Protein AF-A0A851HXA1-F1 (afdb_monomer_lite)

Foldseek 3Di:
DDPPPDPPPPPPPPDKDFDPVAQQQWDDDPPDTDGDPQQRSQRIDDPSGHDDPVSSVSVVVVVVVVVVVVVVVVVVVVVVVCVVPPPQPQDPVRDRDPDD

pLDDT: mean 80.17, std 16.62, range [42.97, 97.25]

Sequence (100 aa):
MKKRTGPDLAPMKIETERCPDCARGFAQGMFYKMPCITCAGVGRIKDGKALPEQDAITLLRITLNEQIDENRKLRLKISELRDGESGRGYGAGGSRYHGD

Organism: NCBI:txid1033846

Structure (mmCIF, N/CA/C/O backbone):
data_AF-A0A851HXA1-F1
#
_entry.id   AF-A0A851HXA1-F1
#
loop_
_atom_site.group_PDB
_atom_site.id
_atom_site.type_symbol
_atom_site.label_atom_id
_atom_site.label_alt_id
_atom_site.label_comp_id
_atom_site.label_asym_id
_atom_site.label_entity_id
_atom_site.label_seq_id
_atom_site.pdbx_PDB_ins_code
_atom_site.Cartn_x
_atom_site.Cartn_y
_atom_site.Cartn_z
_atom_site.occupancy
_atom_site.B_iso_or_equiv
_atom_site.auth_seq_id
_atom_site.auth_comp_id
_atom_site.auth_asym_id
_atom_site.auth_atom_id
_atom_site.pdbx_PDB_model_num
ATOM 1 N N . MET A 1 1 ? 32.906 21.310 12.912 1.00 42.97 1 MET A N 1
ATOM 2 C CA . MET A 1 1 ? 32.006 20.173 13.225 1.00 42.97 1 MET A CA 1
ATOM 3 C C . MET A 1 1 ? 30.563 20.601 12.983 1.00 42.97 1 MET A C 1
ATOM 5 O O . MET A 1 1 ? 30.080 21.478 13.688 1.00 42.97 1 MET A O 1
ATOM 9 N N . LYS A 1 2 ? 29.885 20.065 11.958 1.00 47.47 2 LYS A N 1
ATOM 10 C CA . LYS A 1 2 ? 28.460 20.362 11.721 1.00 47.47 2 LYS A CA 1
ATOM 11 C C . LYS A 1 2 ? 27.623 19.556 12.716 1.00 47.47 2 LYS A C 1
ATOM 13 O O . LYS A 1 2 ? 27.592 18.333 12.630 1.00 47.47 2 LYS A O 1
ATOM 18 N N . LYS A 1 3 ? 26.974 20.242 13.659 1.00 48.22 3 LYS A N 1
ATOM 19 C CA . LYS A 1 3 ? 26.006 19.644 14.584 1.00 48.22 3 LYS A CA 1
ATOM 20 C C . LYS A 1 3 ? 24.811 19.136 13.768 1.00 48.22 3 LYS A C 1
ATOM 22 O O . LYS A 1 3 ? 24.014 19.930 13.281 1.00 48.22 3 LYS A O 1
ATOM 27 N N . ARG A 1 4 ? 24.717 17.818 13.572 1.00 57.38 4 ARG A N 1
ATOM 28 C CA . ARG A 1 4 ? 23.500 17.145 13.095 1.00 57.38 4 ARG A CA 1
ATOM 29 C C . ARG A 1 4 ? 22.596 16.898 14.302 1.00 57.38 4 ARG A C 1
ATOM 31 O O . ARG A 1 4 ? 22.470 15.778 14.763 1.00 57.38 4 ARG A O 1
ATOM 38 N N . THR A 1 5 ? 22.037 17.961 14.860 1.00 55.03 5 THR A N 1
ATOM 39 C CA . THR A 1 5 ? 20.984 17.875 15.881 1.00 55.03 5 THR A CA 1
ATOM 40 C C . THR A 1 5 ? 19.695 18.343 15.233 1.00 55.03 5 THR A C 1
ATOM 42 O O . THR A 1 5 ? 19.254 19.469 15.439 1.00 55.03 5 THR A O 1
ATOM 45 N N . GLY A 1 6 ? 19.156 17.501 14.355 1.00 62.16 6 GLY A N 1
ATOM 46 C CA . GLY A 1 6 ? 17.715 17.476 14.133 1.00 62.16 6 GLY A CA 1
ATOM 47 C C . GLY A 1 6 ? 17.110 16.528 15.171 1.00 62.16 6 GLY A C 1
ATOM 48 O O . GLY A 1 6 ? 17.819 15.616 15.601 1.00 62.16 6 GLY A O 1
ATOM 49 N N . PRO A 1 7 ? 15.862 16.738 15.616 1.00 63.59 7 PRO A N 1
ATOM 50 C CA . PRO A 1 7 ? 15.187 15.765 16.467 1.00 63.59 7 PRO A CA 1
ATOM 51 C C . PRO A 1 7 ? 15.213 14.395 15.783 1.00 63.59 7 PRO A C 1
ATOM 53 O O . PRO A 1 7 ? 15.018 14.320 14.566 1.00 63.59 7 PRO A O 1
ATOM 56 N N . ASP A 1 8 ? 15.464 13.335 16.557 1.00 57.22 8 ASP A N 1
ATOM 57 C CA . ASP A 1 8 ? 15.260 11.958 16.113 1.00 57.22 8 ASP A CA 1
ATOM 58 C C . ASP A 1 8 ? 13.778 11.814 15.757 1.00 57.22 8 ASP A C 1
ATOM 60 O O . ASP A 1 8 ? 12.930 11.517 16.597 1.00 57.22 8 ASP A O 1
ATOM 64 N N . LEU A 1 9 ? 13.447 12.075 14.493 1.00 57.53 9 LEU A N 1
ATOM 65 C CA . LEU A 1 9 ? 12.192 11.666 13.885 1.00 57.53 9 LEU A CA 1
ATOM 66 C C . LEU A 1 9 ? 12.276 10.149 13.741 1.00 57.53 9 LEU A C 1
ATOM 68 O O . LEU A 1 9 ? 12.487 9.619 12.650 1.00 57.53 9 LEU A O 1
ATOM 72 N N . ALA A 1 10 ? 12.181 9.450 14.874 1.00 58.38 10 ALA A N 1
ATOM 73 C CA . ALA A 1 10 ? 11.950 8.024 14.880 1.00 58.38 10 ALA A CA 1
ATOM 74 C C . ALA A 1 10 ? 10.719 7.793 13.994 1.00 58.38 10 ALA A C 1
ATOM 76 O O . ALA A 1 10 ? 9.693 8.451 14.205 1.00 58.38 10 ALA A O 1
ATOM 77 N N . PRO A 1 11 ? 10.813 6.939 12.961 1.00 57.69 11 PRO A N 1
ATOM 78 C CA . PRO A 1 11 ? 9.681 6.695 12.091 1.00 57.69 11 PRO A CA 1
ATOM 79 C C . PRO A 1 11 ? 8.540 6.189 12.967 1.00 57.69 11 PRO A C 1
ATOM 81 O O . PRO A 1 11 ? 8.673 5.154 13.624 1.00 57.69 11 PRO A O 1
ATOM 84 N N . MET A 1 12 ? 7.443 6.947 13.009 1.00 64.69 12 MET A N 1
ATOM 85 C CA . MET A 1 12 ? 6.223 6.548 13.696 1.00 64.69 12 MET A CA 1
ATOM 86 C C . MET A 1 12 ? 5.703 5.297 12.987 1.00 64.69 12 MET A C 1
ATOM 88 O O . MET A 1 12 ? 5.008 5.374 11.975 1.00 64.69 12 MET A O 1
ATOM 92 N N . LYS A 1 13 ? 6.120 4.124 13.467 1.00 70.50 13 LYS A N 1
ATOM 93 C CA . LYS A 1 13 ? 5.618 2.846 12.978 1.00 70.50 13 LYS A CA 1
ATOM 94 C C . LYS A 1 13 ? 4.222 2.671 13.543 1.00 70.50 13 LYS A C 1
ATOM 96 O O . LYS A 1 13 ? 4.051 2.270 14.688 1.00 70.50 13 LYS A O 1
ATOM 101 N N . ILE A 1 14 ? 3.227 2.995 12.727 1.00 80.00 14 ILE A N 1
ATOM 102 C CA . ILE A 1 14 ? 1.851 2.606 13.006 1.00 80.00 14 ILE A CA 1
ATOM 103 C C . ILE A 1 14 ? 1.784 1.095 12.774 1.00 80.00 14 ILE A C 1
ATOM 105 O O . ILE A 1 14 ? 1.897 0.622 11.638 1.00 80.00 14 ILE A O 1
ATOM 109 N N . GLU A 1 15 ? 1.665 0.334 13.859 1.00 85.56 15 GLU A N 1
ATOM 110 C CA . GLU A 1 15 ? 1.445 -1.108 13.789 1.00 85.56 15 GLU A CA 1
ATOM 111 C C . GLU A 1 15 ? 0.100 -1.365 13.111 1.00 85.56 15 GLU A C 1
ATOM 113 O O . GLU A 1 15 ? -0.951 -0.9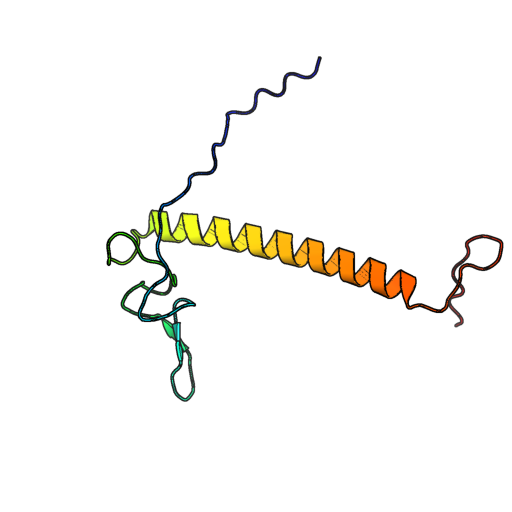21 13.576 1.00 85.56 15 GLU A O 1
ATOM 118 N N . THR A 1 16 ? 0.161 -2.006 11.945 1.00 91.50 16 THR A N 1
ATOM 119 C CA . THR A 1 16 ? -0.991 -2.254 11.082 1.00 91.50 16 THR A CA 1
ATOM 120 C C . THR A 1 16 ? -0.853 -3.593 10.387 1.00 91.50 16 THR A C 1
ATOM 122 O O . THR A 1 16 ? 0.243 -4.011 10.003 1.00 91.50 16 THR A O 1
ATOM 125 N N . GLU A 1 17 ? -1.993 -4.217 10.147 1.00 93.06 17 GLU A N 1
ATOM 126 C CA . GLU A 1 17 ? -2.116 -5.477 9.432 1.00 93.06 17 GLU A CA 1
ATOM 127 C C . GLU A 1 17 ? -2.769 -5.233 8.071 1.00 93.06 17 GLU A C 1
ATOM 129 O O . GLU A 1 17 ? -3.472 -4.238 7.857 1.00 93.06 17 GLU A O 1
ATOM 134 N N . ARG A 1 18 ? -2.531 -6.134 7.114 1.00 93.12 18 ARG A N 1
ATOM 135 C CA . ARG A 1 18 ? -3.261 -6.091 5.841 1.00 93.12 18 ARG A CA 1
ATOM 136 C C . ARG A 1 18 ? -4.721 -6.434 6.100 1.00 93.12 18 ARG A C 1
ATOM 138 O O . ARG A 1 18 ? -5.012 -7.347 6.864 1.00 93.12 18 ARG A O 1
ATOM 145 N N . CYS A 1 19 ? -5.629 -5.723 5.439 1.00 94.00 19 CYS A N 1
ATOM 146 C CA . CYS A 1 19 ? -7.042 -6.062 5.523 1.00 94.00 19 CYS A CA 1
ATOM 147 C C . CYS A 1 19 ? -7.276 -7.465 4.912 1.00 94.00 19 CYS A C 1
ATOM 149 O O . CYS A 1 19 ? -6.812 -7.721 3.798 1.00 94.00 19 CYS A O 1
ATOM 151 N N . PRO A 1 20 ? -7.967 -8.381 5.617 1.00 91.94 20 PRO A N 1
ATOM 152 C CA . PRO A 1 20 ? -8.213 -9.735 5.120 1.00 91.94 20 PRO A CA 1
ATOM 153 C C . PRO A 1 20 ? -9.185 -9.740 3.933 1.00 91.94 20 PRO A C 1
ATOM 155 O O . PRO A 1 20 ? -9.045 -10.554 3.025 1.00 91.94 20 PRO A O 1
ATOM 158 N N . ASP A 1 21 ? -10.111 -8.780 3.900 1.00 90.69 21 ASP A N 1
ATOM 159 C CA . ASP A 1 21 ? -11.153 -8.693 2.873 1.00 90.69 21 ASP A CA 1
ATOM 160 C C . ASP A 1 21 ? -10.667 -7.992 1.600 1.00 90.69 21 ASP A C 1
ATOM 162 O O . ASP A 1 21 ? -11.226 -8.172 0.518 1.00 90.69 21 ASP A O 1
ATOM 166 N N . CYS A 1 22 ? -9.621 -7.164 1.704 1.00 89.75 22 CYS A N 1
ATOM 167 C CA . CYS A 1 22 ? -9.029 -6.503 0.549 1.00 89.75 22 CYS A CA 1
ATOM 168 C C . CYS A 1 22 ? -7.538 -6.211 0.757 1.00 89.75 22 CYS A C 1
ATOM 170 O O . CYS A 1 22 ? -7.116 -5.681 1.776 1.00 89.75 22 CYS A O 1
ATOM 172 N N . ALA A 1 23 ? -6.716 -6.454 -0.261 1.00 74.56 23 ALA A N 1
ATOM 173 C CA . ALA A 1 23 ? -5.289 -6.138 -0.165 1.00 74.56 23 ALA A CA 1
ATOM 174 C C . ALA A 1 23 ? -4.964 -4.661 -0.469 1.00 74.56 23 ALA A C 1
ATOM 176 O O . ALA A 1 23 ? -3.886 -4.187 -0.127 1.00 74.56 23 ALA A O 1
ATOM 177 N N . ARG A 1 24 ? -5.856 -3.946 -1.172 1.00 84.56 24 ARG A N 1
ATOM 178 C CA . ARG A 1 24 ? -5.563 -2.628 -1.778 1.00 84.56 24 ARG A CA 1
ATOM 179 C C . ARG A 1 24 ? -6.524 -1.514 -1.361 1.00 84.56 24 ARG A C 1
ATOM 181 O O . ARG A 1 24 ? -6.499 -0.447 -1.961 1.00 84.56 24 ARG A O 1
ATOM 188 N N . GLY A 1 25 ? -7.406 -1.776 -0.400 1.00 91.19 25 GLY A N 1
ATOM 189 C CA . GLY A 1 25 ? -8.398 -0.801 0.057 1.00 91.19 25 GLY A CA 1
ATOM 190 C C . GLY A 1 25 ? -9.680 -0.747 -0.769 1.00 91.19 25 GLY A C 1
ATOM 191 O O . GLY A 1 25 ? -10.602 -0.029 -0.410 1.00 91.19 25 GLY A O 1
ATOM 192 N N . PHE A 1 26 ? -9.803 -1.526 -1.840 1.00 91.88 26 PHE A N 1
ATOM 193 C CA . PHE A 1 26 ? -11.025 -1.579 -2.637 1.00 91.88 26 PHE A CA 1
ATOM 194 C C . PHE A 1 26 ? -11.443 -3.012 -2.946 1.00 91.88 26 PHE A C 1
ATOM 196 O O . PHE A 1 26 ? -10.599 -3.896 -3.114 1.00 91.88 26 PHE A O 1
ATOM 203 N N . ALA A 1 27 ? -12.752 -3.209 -3.067 1.00 86.75 27 ALA A N 1
ATOM 204 C CA . ALA A 1 27 ? -13.348 -4.381 -3.685 1.00 86.75 27 ALA A CA 1
ATOM 205 C C . ALA A 1 27 ? -13.530 -4.122 -5.187 1.00 86.75 27 ALA A C 1
ATOM 207 O O . ALA A 1 27 ? -13.877 -3.012 -5.608 1.00 86.75 27 ALA A O 1
ATOM 208 N N . GLN A 1 28 ? -13.274 -5.141 -6.005 1.00 84.31 28 GLN A N 1
ATOM 209 C CA . GLN A 1 28 ? -13.462 -5.060 -7.449 1.00 84.31 28 GLN A CA 1
ATOM 210 C C . GLN A 1 28 ? -14.884 -5.507 -7.798 1.00 84.31 28 GLN A C 1
ATOM 212 O O . GLN A 1 28 ? -15.208 -6.686 -7.695 1.00 84.31 28 GLN A O 1
ATOM 217 N N . GLY A 1 29 ? -15.732 -4.558 -8.192 1.00 81.00 29 GLY A N 1
ATOM 218 C CA . GLY A 1 29 ? -17.009 -4.857 -8.831 1.00 81.00 29 GLY A CA 1
ATOM 219 C C . GLY A 1 29 ? -16.826 -5.184 -10.314 1.00 81.00 29 GLY A C 1
ATOM 220 O O . GLY A 1 29 ? -15.731 -5.057 -10.865 1.00 81.00 29 GLY A O 1
ATOM 221 N N . MET A 1 30 ? -17.921 -5.562 -10.981 1.00 86.50 30 MET A N 1
ATOM 222 C CA . MET A 1 30 ? -17.902 -5.918 -12.407 1.00 86.50 30 MET A CA 1
ATOM 223 C C . MET A 1 30 ? -17.479 -4.746 -13.309 1.00 86.50 30 MET A C 1
ATOM 225 O O . MET A 1 30 ? -16.878 -4.964 -14.355 1.00 86.50 30 MET A O 1
ATOM 229 N N . PHE A 1 31 ? -17.743 -3.505 -12.881 1.00 90.88 31 PHE A N 1
ATOM 230 C CA . PHE A 1 31 ? -17.496 -2.301 -13.686 1.00 90.88 31 PHE A CA 1
ATOM 231 C C . PHE A 1 31 ? -16.744 -1.180 -12.960 1.00 90.88 31 PHE A C 1
ATOM 233 O O . PHE A 1 31 ? -16.263 -0.249 -13.599 1.00 90.88 31 PHE A O 1
ATOM 240 N N . TYR A 1 32 ? -16.642 -1.231 -11.632 1.00 87.81 32 TYR A N 1
ATOM 241 C CA . TYR A 1 32 ? -16.028 -0.171 -10.835 1.00 87.81 32 TYR A CA 1
ATOM 242 C C . TYR A 1 32 ? -15.410 -0.727 -9.555 1.00 87.81 32 TYR A C 1
ATOM 244 O O . TYR A 1 32 ? -15.724 -1.829 -9.104 1.00 87.81 32 TYR A O 1
ATOM 252 N N . LYS A 1 33 ? -14.498 0.052 -8.973 1.00 91.31 33 LYS A N 1
ATOM 253 C CA . LYS A 1 33 ? -13.897 -0.238 -7.671 1.00 91.31 33 LYS A CA 1
ATOM 254 C C . LYS A 1 33 ? -14.703 0.472 -6.596 1.00 91.31 33 LYS A C 1
ATOM 256 O O . LYS A 1 33 ? -14.956 1.667 -6.720 1.00 91.31 33 LYS A O 1
ATOM 261 N N . MET A 1 34 ? -15.079 -0.256 -5.551 1.00 92.38 34 MET A N 1
ATOM 262 C CA . MET A 1 34 ? -15.704 0.328 -4.366 1.00 92.38 34 MET A CA 1
ATOM 263 C C . MET A 1 34 ? -14.727 0.328 -3.199 1.00 92.38 34 MET A C 1
ATOM 265 O O . MET A 1 34 ? -13.976 -0.642 -3.059 1.00 92.38 34 MET A O 1
ATOM 269 N N . PRO A 1 35 ? -14.731 1.367 -2.348 1.00 91.12 35 PRO A N 1
ATOM 270 C CA . PRO A 1 35 ? -13.935 1.353 -1.132 1.00 91.12 35 PRO A CA 1
ATOM 271 C C . PRO A 1 35 ? -14.337 0.151 -0.276 1.00 91.12 35 PRO A C 1
ATOM 273 O O . PRO A 1 35 ? -15.520 -0.135 -0.088 1.00 91.12 35 PRO A O 1
ATOM 276 N N . CYS A 1 36 ? -13.341 -0.578 0.217 1.00 93.69 36 CYS A N 1
ATOM 277 C CA . CYS A 1 36 ? -13.590 -1.679 1.129 1.00 93.69 36 CYS A CA 1
ATOM 278 C C . CYS A 1 36 ? -14.124 -1.122 2.447 1.00 93.69 36 CYS A C 1
ATOM 280 O O . CYS A 1 36 ? -13.503 -0.246 3.053 1.00 93.69 36 CYS A O 1
ATOM 282 N N . ILE A 1 37 ? -15.265 -1.652 2.878 1.00 92.12 37 ILE A N 1
ATOM 283 C CA . ILE A 1 37 ? -15.971 -1.206 4.078 1.00 92.12 37 ILE A CA 1
ATOM 284 C C . ILE A 1 37 ? -15.149 -1.553 5.327 1.00 92.12 37 ILE A C 1
ATOM 286 O O . ILE A 1 37 ? -14.968 -0.702 6.193 1.00 92.12 37 ILE A O 1
ATOM 290 N N . THR A 1 38 ? -14.564 -2.754 5.380 1.00 92.12 38 THR A N 1
ATOM 291 C CA . THR A 1 38 ? -13.823 -3.274 6.543 1.00 92.12 38 THR A CA 1
ATOM 292 C C . THR A 1 38 ? -12.622 -2.417 6.929 1.00 92.12 38 THR A C 1
ATOM 294 O O . THR A 1 38 ? -12.358 -2.202 8.108 1.00 92.12 38 THR A O 1
ATOM 297 N N . CYS A 1 39 ? -11.892 -1.897 5.942 1.00 94.12 39 CYS A N 1
ATOM 298 C CA . CYS A 1 39 ? -10.731 -1.037 6.175 1.00 94.12 39 CYS A CA 1
ATOM 299 C C . CYS A 1 39 ? -10.980 0.430 5.812 1.00 94.12 39 CYS A C 1
ATOM 301 O O . CYS A 1 39 ? -10.013 1.175 5.659 1.00 94.12 39 CYS A O 1
ATOM 303 N N . ALA A 1 40 ? -12.235 0.819 5.562 1.00 92.31 40 ALA A N 1
ATOM 304 C CA . ALA A 1 40 ? -12.615 2.159 5.113 1.00 92.31 40 ALA A CA 1
ATOM 305 C C . ALA A 1 40 ? -11.757 2.697 3.944 1.00 92.31 40 ALA A C 1
ATOM 307 O O . ALA A 1 40 ? -11.322 3.845 3.945 1.00 92.31 40 ALA A O 1
ATOM 308 N N . GLY A 1 41 ? -11.454 1.859 2.949 1.00 92.19 41 GLY A N 1
ATOM 309 C CA . GLY A 1 41 ? -10.676 2.298 1.784 1.00 92.19 41 GLY A CA 1
ATOM 310 C C . GLY A 1 41 ? -9.147 2.243 1.918 1.00 92.19 41 GLY A C 1
ATOM 311 O O . GLY A 1 41 ? -8.453 2.428 0.923 1.00 92.19 41 GLY A O 1
ATOM 312 N N . VAL A 1 42 ? -8.599 1.974 3.108 1.00 92.81 42 VAL A N 1
ATOM 313 C CA . VAL A 1 42 ? -7.150 2.113 3.377 1.00 92.81 42 VAL A CA 1
ATOM 314 C C . VAL A 1 42 ? -6.330 0.887 2.947 1.00 92.81 42 VAL A C 1
ATOM 316 O O . VAL A 1 42 ? -5.156 0.994 2.606 1.00 92.81 42 VAL A O 1
ATOM 319 N N . GLY A 1 43 ? -6.930 -0.304 2.973 1.00 93.44 43 GLY A N 1
ATOM 320 C CA . GLY A 1 43 ? -6.256 -1.586 2.717 1.00 93.44 43 GLY A CA 1
ATOM 321 C C . GLY A 1 43 ? -5.482 -2.140 3.916 1.00 93.44 43 GLY A C 1
ATOM 322 O O . GLY A 1 43 ? -4.916 -3.232 3.837 1.00 93.44 43 GLY A O 1
ATOM 323 N N . ARG A 1 44 ? -5.489 -1.418 5.041 1.00 94.25 44 ARG A N 1
ATOM 324 C CA . ARG A 1 44 ? -4.914 -1.840 6.318 1.00 94.25 44 ARG A CA 1
ATOM 325 C C . ARG A 1 44 ? -5.887 -1.638 7.469 1.00 94.25 44 ARG A C 1
ATOM 327 O O . ARG A 1 44 ? -6.769 -0.785 7.397 1.00 94.25 44 ARG A O 1
ATOM 334 N N . ILE A 1 45 ? -5.702 -2.435 8.510 1.00 94.56 45 ILE A N 1
ATOM 335 C CA . ILE A 1 45 ? -6.501 -2.436 9.735 1.00 94.56 45 ILE A CA 1
ATOM 336 C C . ILE A 1 45 ? -5.581 -2.499 10.957 1.00 94.56 45 ILE A C 1
ATOM 338 O O . ILE A 1 45 ? -4.386 -2.782 10.828 1.00 94.56 45 ILE A O 1
ATOM 342 N N . LYS A 1 46 ? -6.140 -2.235 12.135 1.00 93.56 46 LYS A N 1
ATOM 343 C CA . LYS A 1 46 ? -5.478 -2.407 13.428 1.00 93.56 46 LYS A CA 1
ATOM 344 C C . LYS A 1 46 ? -6.423 -3.151 14.365 1.00 93.56 46 LYS A C 1
ATOM 346 O O . LYS A 1 46 ? -7.580 -2.754 14.496 1.00 93.56 46 LYS A O 1
ATOM 351 N N . ASP A 1 47 ? -5.951 -4.243 14.961 1.00 91.06 47 ASP A N 1
ATOM 352 C CA . ASP A 1 47 ? -6.720 -5.075 15.900 1.00 91.06 47 ASP A CA 1
ATOM 353 C C . ASP A 1 47 ? -8.095 -5.503 15.343 1.00 91.06 47 ASP A C 1
ATOM 355 O O . ASP A 1 47 ? -9.129 -5.404 16.008 1.00 91.06 47 ASP A O 1
ATOM 359 N N . GLY A 1 48 ? -8.129 -5.913 14.069 1.00 90.44 48 GLY A N 1
ATOM 360 C CA . GLY A 1 48 ? -9.365 -6.326 13.394 1.00 90.44 48 GLY A CA 1
ATOM 361 C C . GLY A 1 48 ? -10.314 -5.185 12.996 1.00 90.44 48 GLY A C 1
ATOM 362 O O . GLY A 1 48 ? -11.398 -5.458 12.483 1.00 90.44 48 GLY A O 1
ATOM 363 N N . LYS A 1 49 ? -9.945 -3.916 13.215 1.00 93.06 49 LYS A N 1
ATOM 364 C CA . LYS A 1 49 ? -10.801 -2.746 12.955 1.00 93.06 49 LYS A CA 1
ATOM 365 C C . LYS A 1 49 ? -10.176 -1.775 11.961 1.00 93.06 49 LYS A C 1
ATOM 367 O O . LYS A 1 49 ? -8.955 -1.688 11.823 1.00 93.06 49 LYS A O 1
ATOM 372 N N . ALA A 1 50 ? -11.028 -1.004 11.287 1.00 94.00 50 ALA A N 1
ATOM 373 C CA . ALA A 1 50 ? -10.583 0.125 10.482 1.00 94.00 50 ALA A CA 1
ATOM 374 C C . ALA A 1 50 ? -9.728 1.083 11.326 1.00 94.00 50 ALA A C 1
ATOM 376 O O . ALA A 1 50 ? -9.993 1.305 12.509 1.00 94.00 50 ALA A O 1
ATOM 377 N N . LEU A 1 51 ? -8.694 1.640 10.699 1.00 93.31 51 LEU A N 1
ATOM 378 C CA . LEU A 1 51 ? -7.817 2.609 11.343 1.00 93.31 51 LEU A CA 1
ATOM 379 C C . LEU A 1 51 ? -8.597 3.876 11.726 1.00 93.31 51 LEU A C 1
ATOM 381 O O . LEU A 1 51 ? -9.453 4.313 10.950 1.00 93.31 51 LEU A O 1
ATOM 385 N N . PRO A 1 52 ? -8.274 4.509 12.869 1.00 93.12 52 PRO A N 1
ATOM 386 C CA . PRO A 1 52 ? -8.710 5.871 13.142 1.00 93.12 52 PRO A CA 1
ATOM 387 C C . PRO A 1 52 ? -8.307 6.803 11.996 1.00 93.12 52 PRO A C 1
ATOM 389 O O . PRO A 1 52 ? -7.247 6.634 11.396 1.00 93.12 52 PRO A O 1
ATOM 392 N N . GLU A 1 53 ? -9.122 7.816 11.712 1.00 92.25 53 GLU A N 1
ATOM 393 C CA . GLU A 1 53 ? -8.931 8.690 10.547 1.00 92.25 53 GLU A CA 1
ATOM 394 C C . GLU A 1 53 ? -7.530 9.326 10.493 1.00 92.25 53 GLU A C 1
ATOM 396 O O . GLU A 1 53 ? -6.876 9.309 9.453 1.00 92.25 53 GLU A O 1
ATOM 401 N N . GLN A 1 54 ? -7.023 9.827 11.623 1.00 92.12 54 GLN A N 1
ATOM 402 C CA . GLN A 1 54 ? -5.693 10.447 11.687 1.00 92.12 54 GLN A CA 1
ATOM 403 C C . GLN A 1 54 ? -4.558 9.443 11.437 1.00 92.12 54 GLN A C 1
ATOM 405 O O . GLN A 1 54 ? -3.586 9.763 10.745 1.00 92.12 54 GLN A O 1
ATOM 410 N N . ASP A 1 55 ? -4.701 8.214 11.933 1.00 91.62 55 ASP A N 1
ATOM 411 C CA . ASP A 1 55 ? -3.736 7.138 11.697 1.00 91.62 55 ASP A CA 1
ATOM 412 C C . ASP A 1 55 ? -3.772 6.699 10.229 1.00 91.62 55 ASP A C 1
ATOM 414 O O . ASP A 1 55 ? -2.724 6.511 9.610 1.00 91.62 55 ASP A O 1
ATOM 418 N N . ALA A 1 56 ? -4.969 6.611 9.640 1.00 92.00 56 ALA A N 1
ATOM 419 C CA . ALA A 1 56 ? -5.156 6.317 8.224 1.00 92.00 56 ALA A CA 1
ATOM 420 C C . ALA A 1 56 ? -4.507 7.388 7.333 1.00 92.00 56 ALA A C 1
ATOM 422 O O . ALA A 1 56 ? -3.755 7.051 6.419 1.00 92.00 56 ALA A O 1
ATOM 423 N N . ILE A 1 57 ? -4.731 8.675 7.620 1.00 92.69 57 ILE A N 1
ATOM 424 C CA . ILE A 1 57 ? -4.116 9.792 6.883 1.00 92.69 57 ILE A CA 1
ATOM 425 C C . ILE A 1 57 ? -2.590 9.736 6.990 1.00 92.69 57 ILE A C 1
ATOM 427 O O . ILE A 1 57 ? -1.887 9.900 5.990 1.00 92.69 57 ILE A O 1
ATOM 431 N N . THR A 1 58 ? -2.070 9.498 8.194 1.00 91.75 58 THR A N 1
ATOM 432 C CA . THR A 1 58 ? -0.626 9.426 8.437 1.00 91.75 58 THR A CA 1
ATOM 433 C C . THR A 1 58 ? -0.004 8.262 7.670 1.00 91.75 58 THR A C 1
ATOM 435 O O . THR A 1 58 ? 0.975 8.458 6.948 1.00 91.75 58 THR A O 1
ATOM 438 N N . LEU A 1 59 ? -0.616 7.078 7.740 1.00 90.00 59 LEU A N 1
ATOM 439 C CA . LEU A 1 59 ? -0.189 5.900 6.990 1.00 90.00 59 LEU A CA 1
ATOM 440 C C . LEU A 1 59 ? -0.197 6.159 5.477 1.00 90.00 59 LEU A C 1
ATOM 442 O O . LEU A 1 59 ? 0.794 5.878 4.807 1.00 90.00 59 LEU A O 1
ATOM 446 N N . LEU A 1 60 ? -1.276 6.737 4.940 1.00 90.75 60 LEU A N 1
ATOM 447 C CA . LEU A 1 60 ? -1.396 7.034 3.510 1.00 90.75 60 LEU A CA 1
ATOM 448 C C . LEU A 1 60 ? -0.311 8.003 3.028 1.00 90.75 60 LEU A C 1
ATOM 450 O O . LEU A 1 60 ? 0.246 7.805 1.948 1.00 90.75 60 LEU A O 1
ATOM 454 N N . ARG A 1 61 ? 0.036 9.019 3.828 1.00 92.75 61 ARG A N 1
ATOM 455 C CA . ARG A 1 61 ? 1.137 9.945 3.515 1.00 92.75 61 ARG A CA 1
ATOM 456 C C . ARG A 1 61 ? 2.489 9.238 3.484 1.00 92.75 61 ARG A C 1
ATOM 458 O O . ARG A 1 61 ? 3.266 9.473 2.561 1.00 92.75 61 ARG A O 1
ATOM 465 N N . ILE A 1 62 ? 2.759 8.374 4.465 1.00 90.12 62 ILE A N 1
ATOM 466 C CA . ILE A 1 62 ? 3.998 7.585 4.518 1.00 90.12 62 ILE A CA 1
ATOM 467 C C . ILE A 1 62 ? 4.095 6.693 3.277 1.00 90.12 62 ILE A C 1
ATOM 469 O O . ILE A 1 62 ? 5.064 6.797 2.528 1.00 90.12 62 ILE A O 1
ATOM 473 N N . THR A 1 63 ? 3.059 5.897 3.000 1.00 89.12 63 THR A N 1
ATOM 474 C CA . THR A 1 63 ? 3.041 4.984 1.849 1.00 89.12 63 THR A CA 1
ATOM 475 C C . THR A 1 63 ? 3.153 5.729 0.518 1.00 89.12 63 THR A C 1
ATOM 477 O O . THR A 1 63 ? 3.859 5.273 -0.378 1.00 89.12 63 THR A O 1
ATOM 480 N N . LEU A 1 64 ? 2.507 6.890 0.369 1.00 93.19 64 LEU A N 1
ATOM 481 C CA . LEU A 1 64 ? 2.634 7.700 -0.844 1.00 93.19 64 LEU A CA 1
ATOM 482 C C . LEU A 1 64 ? 4.077 8.172 -1.063 1.00 93.19 64 LEU A C 1
ATOM 484 O O . LEU A 1 64 ? 4.588 8.063 -2.176 1.00 93.19 64 LEU A O 1
ATOM 488 N N . ASN A 1 65 ? 4.739 8.662 -0.014 1.00 93.50 65 ASN A N 1
ATOM 489 C CA . ASN A 1 65 ? 6.130 9.105 -0.103 1.00 93.50 65 ASN A CA 1
ATOM 490 C C . ASN A 1 65 ? 7.071 7.946 -0.462 1.00 93.50 65 ASN A C 1
ATOM 492 O O . ASN A 1 65 ? 7.910 8.098 -1.349 1.00 93.50 65 ASN A O 1
ATOM 496 N N . GLU A 1 66 ? 6.881 6.772 0.147 1.00 91.94 66 GLU A N 1
ATOM 497 C CA . GLU A 1 66 ? 7.638 5.559 -0.191 1.00 91.94 66 GLU A CA 1
ATOM 498 C C . GLU A 1 66 ? 7.465 5.181 -1.671 1.00 91.94 66 GLU A C 1
ATOM 500 O O . GLU A 1 66 ? 8.449 4.939 -2.370 1.00 91.94 66 GLU A O 1
ATOM 505 N N . GLN A 1 67 ? 6.230 5.206 -2.183 1.00 94.06 67 GLN A N 1
ATOM 506 C CA . GLN A 1 67 ? 5.942 4.914 -3.591 1.00 94.06 67 GLN A CA 1
ATOM 507 C C . GLN A 1 67 ? 6.543 5.955 -4.547 1.00 94.06 67 GLN A C 1
ATOM 509 O O . GLN A 1 67 ? 6.987 5.607 -5.644 1.00 94.06 67 GLN A O 1
ATOM 514 N N . ILE A 1 68 ? 6.579 7.234 -4.165 1.00 96.56 68 ILE A N 1
ATOM 515 C CA . ILE A 1 68 ? 7.246 8.285 -4.949 1.00 96.56 68 ILE A CA 1
ATOM 516 C C . ILE A 1 68 ? 8.753 8.014 -5.022 1.00 96.56 68 ILE A C 1
ATOM 518 O O . ILE A 1 68 ? 9.335 8.075 -6.111 1.00 96.56 68 ILE A O 1
ATOM 522 N N . ASP A 1 69 ? 9.375 7.669 -3.897 1.00 96.56 69 ASP A N 1
ATOM 523 C CA . ASP A 1 69 ? 10.803 7.362 -3.834 1.00 96.56 69 ASP A CA 1
ATOM 524 C C . ASP A 1 69 ? 11.161 6.097 -4.624 1.00 96.56 69 ASP A C 1
ATOM 526 O O . ASP A 1 69 ? 12.157 6.083 -5.356 1.00 96.56 69 ASP A O 1
ATOM 530 N N . GLU A 1 70 ? 10.342 5.047 -4.543 1.00 96.56 70 GLU A N 1
ATOM 531 C CA . GLU A 1 70 ? 10.489 3.843 -5.368 1.00 96.56 70 GLU A CA 1
ATOM 532 C C . GLU A 1 70 ? 10.387 4.171 -6.859 1.00 96.56 70 GLU A C 1
ATOM 534 O O . GLU A 1 70 ? 11.271 3.801 -7.636 1.00 96.56 70 GLU A O 1
ATOM 539 N N . ASN A 1 71 ? 9.374 4.941 -7.265 1.00 97.25 71 ASN A N 1
ATOM 540 C CA . ASN A 1 71 ? 9.229 5.381 -8.652 1.00 97.25 71 ASN A CA 1
ATOM 541 C C . ASN A 1 71 ? 10.433 6.201 -9.125 1.00 97.25 71 ASN A C 1
ATOM 543 O O . ASN A 1 71 ? 10.893 6.032 -10.257 1.00 97.25 71 ASN A O 1
ATOM 547 N N . ARG A 1 72 ? 10.980 7.071 -8.271 1.00 95.94 72 ARG A N 1
ATOM 548 C CA . ARG A 1 72 ? 12.188 7.841 -8.585 1.00 95.94 72 ARG A CA 1
ATOM 549 C C . ARG A 1 72 ? 13.386 6.923 -8.827 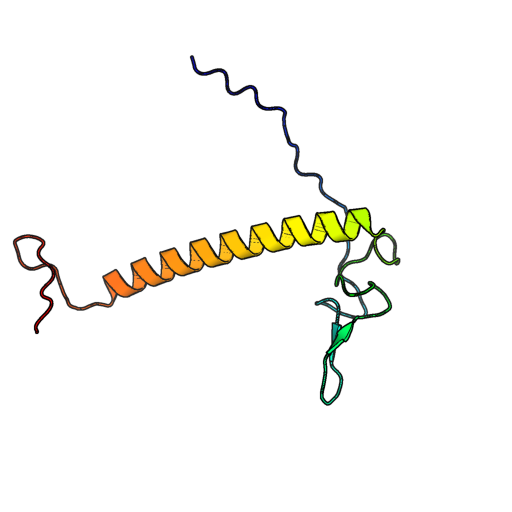1.00 95.94 72 ARG A C 1
ATOM 551 O O . ARG A 1 72 ? 14.081 7.100 -9.827 1.00 95.94 72 ARG A O 1
ATOM 558 N N . LYS A 1 73 ? 13.604 5.931 -7.960 1.00 95.62 73 LYS A N 1
ATOM 559 C CA . LYS A 1 73 ? 14.681 4.935 -8.114 1.00 95.62 73 LYS A CA 1
ATOM 560 C C . LYS A 1 73 ? 14.513 4.115 -9.392 1.00 95.62 73 LYS A C 1
ATOM 562 O O . LYS A 1 73 ? 15.478 3.931 -10.128 1.00 95.62 73 LYS A O 1
ATOM 567 N N . LEU A 1 74 ? 13.291 3.670 -9.691 1.00 95.56 74 LEU A N 1
ATOM 568 C CA . LEU A 1 74 ? 12.991 2.932 -10.920 1.00 95.56 74 LEU A CA 1
ATOM 569 C C . LEU A 1 74 ? 13.271 3.774 -12.169 1.00 95.56 74 LEU A C 1
ATOM 571 O O . LEU A 1 74 ? 13.886 3.276 -13.107 1.00 95.56 74 LEU A O 1
ATOM 575 N N . ARG A 1 75 ? 12.893 5.058 -12.173 1.00 92.94 75 ARG A N 1
ATOM 576 C CA . ARG A 1 75 ? 13.192 5.974 -13.288 1.00 92.94 75 ARG A CA 1
ATOM 577 C C . ARG A 1 75 ? 14.693 6.146 -13.518 1.00 92.94 75 ARG A C 1
ATOM 579 O O . ARG A 1 75 ? 15.118 6.123 -14.668 1.00 92.94 75 ARG A O 1
ATOM 586 N N . LEU A 1 76 ? 15.483 6.280 -12.450 1.00 92.44 76 LEU A N 1
ATOM 587 C CA . LEU A 1 76 ? 16.946 6.351 -12.551 1.00 92.44 76 LEU A 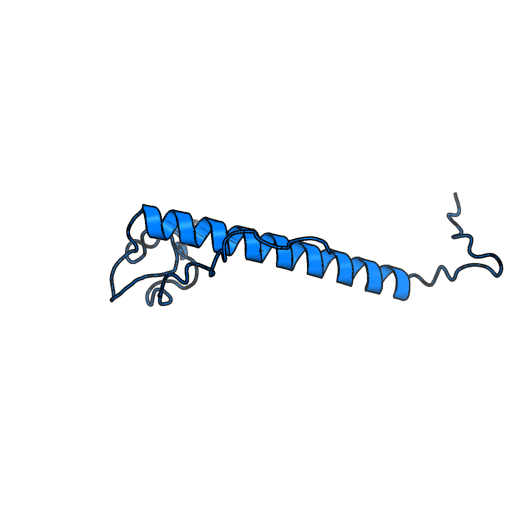CA 1
ATOM 588 C C . LEU A 1 76 ? 17.521 5.063 -13.151 1.00 92.44 76 LEU A C 1
ATOM 590 O O . LEU A 1 76 ? 18.249 5.126 -14.136 1.00 92.44 76 LEU A O 1
ATOM 594 N N . LYS A 1 77 ? 17.096 3.900 -12.646 1.00 91.94 77 LYS A N 1
ATOM 595 C CA . LYS A 1 77 ? 17.532 2.596 -13.166 1.00 91.94 77 LYS A CA 1
ATOM 596 C C . LYS A 1 77 ? 17.173 2.403 -14.644 1.00 91.94 77 LYS A C 1
ATOM 598 O O . LYS A 1 77 ? 17.972 1.876 -15.408 1.00 91.94 77 LYS A O 1
ATOM 603 N N . ILE A 1 78 ? 15.985 2.841 -15.068 1.00 89.44 78 ILE A N 1
ATOM 604 C CA . ILE A 1 78 ? 15.587 2.805 -16.485 1.00 89.44 78 ILE A CA 1
ATOM 605 C C . ILE A 1 78 ? 16.489 3.717 -17.328 1.00 89.44 78 ILE A C 1
ATOM 607 O O . ILE A 1 78 ? 16.844 3.337 -18.441 1.00 89.44 78 ILE A O 1
ATOM 611 N N . SER A 1 79 ? 16.864 4.898 -16.824 1.00 82.00 79 SER A N 1
ATOM 612 C CA . SER A 1 79 ? 17.798 5.793 -17.522 1.00 82.00 79 SER A CA 1
ATOM 613 C C . SER A 1 79 ? 19.158 5.131 -17.726 1.00 82.00 79 SER A C 1
ATOM 615 O O . SER A 1 79 ? 19.646 5.100 -18.848 1.00 82.00 79 SER A O 1
ATOM 617 N N . GLU A 1 80 ? 19.720 4.537 -16.673 1.00 84.88 80 GLU A N 1
ATOM 618 C CA . GLU A 1 80 ? 21.011 3.839 -16.727 1.00 84.88 80 GLU A CA 1
ATOM 619 C C . GLU A 1 80 ? 20.993 2.675 -17.729 1.00 84.88 80 GLU A C 1
ATOM 621 O O . GLU A 1 80 ? 21.919 2.519 -18.523 1.00 84.88 80 GLU A O 1
ATOM 626 N N . LEU A 1 81 ? 19.913 1.885 -17.742 1.00 82.12 81 LEU A N 1
ATOM 627 C CA . LEU A 1 81 ? 19.744 0.796 -18.707 1.00 82.12 81 LEU A CA 1
ATOM 628 C C . LEU A 1 81 ? 19.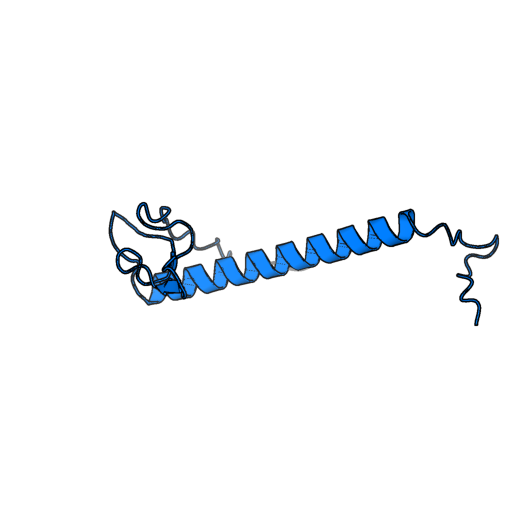626 1.315 -20.146 1.00 82.12 81 LEU A C 1
ATOM 630 O O . LEU A 1 81 ? 20.211 0.725 -21.047 1.00 82.12 81 LEU A O 1
ATOM 634 N N . ARG A 1 82 ? 18.923 2.432 -20.370 1.00 73.19 82 ARG A N 1
ATOM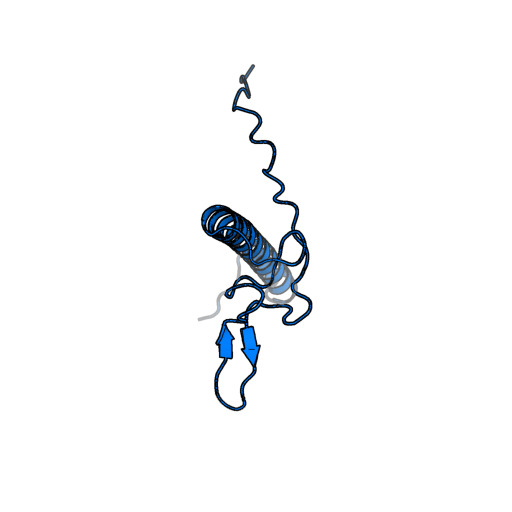 635 C CA . ARG A 1 82 ? 18.811 3.059 -21.698 1.00 73.19 82 ARG A CA 1
ATOM 636 C C . ARG A 1 82 ? 20.132 3.639 -22.187 1.00 73.19 82 ARG A C 1
ATOM 638 O O . ARG A 1 82 ? 20.430 3.515 -23.371 1.00 73.19 82 ARG A O 1
ATOM 645 N N . ASP A 1 83 ? 20.914 4.251 -21.302 1.00 64.12 83 ASP A N 1
ATOM 646 C CA . ASP A 1 83 ? 22.261 4.714 -21.635 1.00 64.12 83 ASP A CA 1
ATOM 647 C C . ASP A 1 83 ? 23.170 3.522 -22.008 1.00 64.12 83 ASP A C 1
ATOM 649 O O . ASP A 1 83 ? 23.979 3.648 -22.926 1.00 64.12 83 ASP A O 1
ATOM 653 N N . GLY A 1 84 ? 22.982 2.355 -21.373 1.00 59.88 84 GLY A N 1
ATOM 654 C CA . GLY A 1 84 ? 23.692 1.106 -21.690 1.00 59.88 84 GLY A CA 1
ATOM 655 C C . GLY A 1 84 ? 23.210 0.359 -22.948 1.00 59.88 84 GLY A C 1
ATOM 656 O O . GLY A 1 84 ? 24.027 -0.252 -23.631 1.00 59.88 84 GLY A O 1
ATOM 657 N N . GLU A 1 85 ? 21.914 0.408 -23.280 1.00 54.72 85 GLU A N 1
ATOM 658 C CA . GLU A 1 85 ? 21.333 -0.201 -24.496 1.00 54.72 85 GLU A CA 1
ATOM 659 C C . GLU A 1 85 ? 21.444 0.694 -25.732 1.00 54.72 85 GLU A C 1
ATOM 661 O O . GLU A 1 85 ? 21.367 0.209 -26.865 1.00 54.72 85 GLU A O 1
ATOM 666 N N . SER A 1 86 ? 21.619 2.006 -25.553 1.00 53.91 86 SER A N 1
ATOM 667 C CA . SER A 1 86 ? 21.855 2.886 -26.685 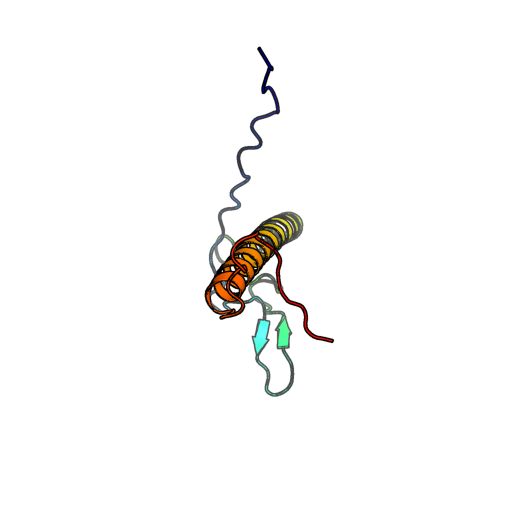1.00 53.91 86 SER A CA 1
ATOM 668 C C . SER A 1 86 ? 23.223 2.551 -27.284 1.00 53.91 86 SER A C 1
ATOM 670 O O . SER A 1 86 ? 24.261 3.014 -26.828 1.00 53.91 86 SER A O 1
ATOM 672 N N . GLY A 1 87 ? 23.232 1.793 -28.383 1.00 50.75 87 GLY A N 1
ATOM 673 C CA . GLY A 1 87 ? 24.406 1.596 -29.248 1.00 50.75 87 GLY A CA 1
ATOM 674 C C . GLY A 1 87 ? 24.961 2.897 -29.855 1.00 50.75 87 GLY A C 1
ATOM 675 O O . GLY A 1 87 ? 25.823 2.863 -30.728 1.00 50.75 87 GLY A O 1
ATOM 676 N N . ARG A 1 88 ? 24.487 4.060 -29.392 1.00 54.72 88 ARG A N 1
ATOM 677 C CA . ARG A 1 88 ? 25.085 5.377 -29.591 1.00 54.72 88 ARG A CA 1
ATOM 678 C C . ARG A 1 88 ? 26.279 5.495 -28.647 1.00 54.72 88 ARG A C 1
ATOM 680 O O . ARG A 1 88 ? 26.271 6.280 -27.701 1.00 54.72 88 ARG A O 1
ATOM 687 N N . GLY A 1 89 ? 27.290 4.667 -28.903 1.00 50.75 89 GLY A N 1
ATOM 688 C CA . GLY A 1 89 ? 28.582 4.786 -28.251 1.00 50.75 89 GLY A CA 1
ATOM 689 C C . GLY A 1 89 ? 29.071 6.223 -28.378 1.00 50.75 89 GLY A C 1
ATOM 690 O O . GLY A 1 89 ? 28.968 6.837 -29.442 1.00 50.75 89 GLY A O 1
ATOM 691 N N . TYR A 1 90 ? 29.564 6.772 -27.273 1.00 55.84 90 TYR A N 1
ATOM 692 C CA . TYR A 1 90 ? 30.330 8.005 -27.302 1.00 55.84 90 TYR A CA 1
ATOM 693 C C . TYR A 1 90 ? 31.413 7.858 -28.377 1.00 55.84 90 TYR A C 1
ATOM 695 O O . TYR A 1 90 ? 32.191 6.902 -28.343 1.00 55.84 90 TYR A O 1
ATOM 703 N N . GLY A 1 91 ? 31.459 8.779 -29.344 1.00 54.59 91 GLY A N 1
ATOM 704 C CA . GLY A 1 91 ? 32.617 8.865 -30.232 1.00 54.59 91 GLY A CA 1
ATOM 705 C C . GLY A 1 91 ? 33.882 9.098 -29.400 1.00 54.59 91 GLY A C 1
ATOM 706 O O . GLY A 1 91 ? 33.791 9.482 -28.233 1.00 54.59 91 GLY A O 1
ATOM 707 N N . ALA A 1 92 ? 35.067 8.923 -29.987 1.00 49.81 92 ALA A N 1
ATOM 708 C CA . ALA A 1 92 ? 36.364 9.009 -29.297 1.00 49.81 92 ALA A CA 1
ATOM 709 C C . ALA A 1 92 ? 36.645 10.327 -28.517 1.00 49.81 92 ALA A C 1
ATOM 711 O O . ALA A 1 92 ? 37.681 10.439 -27.872 1.00 49.81 92 ALA A O 1
ATOM 712 N N . GLY A 1 93 ? 35.732 11.309 -28.543 1.00 58.62 93 GLY A N 1
ATOM 713 C CA . GLY A 1 93 ? 35.762 12.553 -27.766 1.00 58.62 93 GLY A CA 1
ATOM 714 C C . GLY A 1 93 ? 34.562 12.797 -26.833 1.00 58.62 93 GLY A C 1
ATOM 715 O O . GLY A 1 93 ? 34.353 13.934 -26.426 1.00 58.62 93 GLY A O 1
ATOM 716 N N . GLY A 1 94 ? 33.738 11.793 -26.507 1.00 56.50 94 GLY A N 1
ATOM 717 C CA . GLY A 1 94 ? 32.641 11.958 -25.536 1.00 56.50 94 GLY A CA 1
ATOM 718 C C . GLY A 1 94 ? 31.403 12.708 -26.053 1.00 56.50 94 GLY A C 1
ATOM 719 O O . GLY A 1 94 ? 30.491 12.992 -25.276 1.00 56.50 94 GLY A O 1
ATOM 720 N N . SER A 1 95 ? 31.325 13.014 -27.349 1.00 57.19 95 SER A N 1
ATOM 721 C CA . SER A 1 95 ? 30.142 13.624 -27.960 1.00 57.19 95 SER A CA 1
ATOM 722 C C . SER A 1 95 ? 29.096 12.564 -28.328 1.00 57.19 95 SER A C 1
ATOM 724 O O . SER A 1 95 ? 29.407 11.533 -28.931 1.00 57.19 95 SER A O 1
ATOM 726 N N . ARG A 1 96 ? 27.832 12.811 -27.954 1.00 58.88 96 ARG A N 1
ATOM 727 C CA . ARG A 1 96 ? 26.679 12.014 -28.400 1.00 58.88 96 ARG A CA 1
ATOM 728 C C . ARG A 1 96 ? 26.247 12.522 -29.775 1.00 58.88 96 ARG A C 1
ATOM 730 O O . ARG A 1 96 ? 25.877 13.685 -29.911 1.00 58.88 96 ARG A O 1
ATOM 737 N N . TYR A 1 97 ? 26.302 11.662 -30.792 1.00 56.53 97 TYR A N 1
ATOM 738 C CA . TYR A 1 97 ? 25.795 11.991 -32.124 1.00 56.53 97 TYR A CA 1
ATOM 739 C C . TYR A 1 97 ? 24.259 11.945 -32.120 1.00 56.53 97 TYR A C 1
ATOM 741 O O . TYR A 1 97 ? 23.633 10.878 -32.045 1.00 56.53 97 TYR A O 1
ATOM 749 N N . HIS A 1 98 ? 23.652 13.125 -32.177 1.00 59.88 98 HIS A N 1
ATOM 750 C CA . HIS A 1 98 ? 22.244 13.317 -32.492 1.00 59.88 98 HIS A CA 1
ATOM 751 C C . HIS A 1 98 ? 22.194 13.680 -33.977 1.00 59.88 98 HIS A C 1
ATOM 753 O O . HIS A 1 98 ? 22.375 14.837 -34.323 1.00 59.88 98 HIS A O 1
ATOM 759 N N . GLY A 1 99 ? 22.108 12.674 -34.852 1.00 61.22 99 GLY A N 1
ATOM 760 C CA . GLY A 1 99 ? 21.878 12.925 -36.274 1.00 61.22 99 GLY A CA 1
ATOM 761 C C . GLY A 1 99 ? 20.527 13.612 -36.441 1.00 61.22 99 GLY A C 1
ATOM 762 O O . GLY A 1 99 ? 19.531 13.068 -35.956 1.00 61.22 99 GLY A O 1
ATOM 763 N N . ASP A 1 100 ? 20.548 14.801 -37.039 1.00 50.94 100 ASP A N 1
ATOM 764 C CA . ASP A 1 100 ? 19.374 15.458 -37.620 1.00 50.94 100 ASP A CA 1
ATOM 765 C C . ASP A 1 100 ? 18.755 14.592 -38.731 1.00 50.94 100 ASP A C 1
ATOM 767 O O . ASP A 1 100 ? 19.518 13.866 -39.419 1.00 50.94 100 ASP A O 1
#

Radius of gyration: 22.52 Å; chains: 1; bounding box: 54×30×54 Å

Secondary structure (DSSP, 8-state):
----------------EE-SS-SSSEEE-SSSEEE-TTTTTSSEEETTEEPPHHHHHHHHHHHHHHHHHHHHHHHHHHHHHHHHH---PPPTTS------

=== Feature glossary ===
The record interleaves many kinds of information about one protein. Here is each kind framed as the question it answers.

Q: What does the local fold look like, residue by residue?
A: A 3Di character summarizes, for each residue, the relative orientation of the Cα frame of its nearest spatial neighbor. Because it encodes fold topology rather than chemistry, 3Di alignments detect remote structural similarity that sequence alignment misses.

Q: Which residues are in helices, strands, or loops?
A: Secondary structure is the local, repeating backbone conformation. DSSP classifies it into eight states by reading the hydrogen-bond network: three helix types (H, G, I), two β types (E, B), two non-regular types (T, S), and unstructured coil (-).

Q: How big and how compact is the whole molecule?
A: Three whole-structure scalars: the radius of gyration (RMS distance of Cα from centroid, in Å), the count of Cα–Cα contacts (pairs closer than 8 Å and separated by more than four residues in sequence — i.e. tertiary, not local, contacts), and the bounding-box dimensions. Together they distinguish compact globular folds from extended fibres or disordered chains.

Q: How confident is the AlphaFold model at each residue?
A: For AlphaFold models, the B-factor field carries pLDDT — the model's own estimate of local accuracy on a 0–100 scale. Regions with pLDDT<50 should be treated as essentially unmodeled; they often correspond to intrinsically disordered segments.

Q: What family and function is it annotated with?
A: Functional annotations link the protein to curated databases. InterPro entries identify conserved domains and families by matching the sequence against member-database signatures (Pfam, PROSITE, CDD, …). Gene Ontology (GO) terms describe molecular function, biological process, and cellular component in a controlled vocabulary. CATH places the structure in a hierarchical fold classification (Class/Architecture/Topology/Homologous-superfamily). The organism is the source species.

Q: What known structures does this most resemble?
A: Nearest PDB neighbors are the top structural matches found by Foldseek when searching this structure against the entire Protein Data Bank. Each hit reports a TM-score (0 to 1; >0.5 almost always implies the same fold) and an E-value. These are *structural* homologs — they may share no detectable sequence similarity.

Q: Which residues are buried vs exposed?
A: Solvent-accessible surface area (SASA) is the area in Å² traced out by the centre of a 1.4 Å probe sphere (a water molecule) rolled over the protein's van der Waals surface (Shrake–Rupley / Lee–Richards construction). Buried residues have near-zero SASA; fully exposed residues can exceed 200 Å². The total SASA scales roughly with the number of surface residues.

Q: What are the backbone torsion angles?
A: φ (phi) and ψ (psi) are the two rotatable backbone dihedrals per residue: φ is the C(i-1)–N–Cα–C torsion, ψ is the N–Cα–C–N(i+1) torsion, both in degrees on (−180°, 180°]. α-helical residues cluster near (−60°, −45°); β-strand residues near (−120°, +130°). A Ramachandran plot is simply a scatter of (φ, ψ) for every residue.

Q: Are the domains correctly placed relative to each other?
A: Predicted aligned error is AlphaFold's pairwise confidence. Unlike pLDDT (per-residue), PAE is per-residue-pair and captures whether two parts of the structure are correctly placed relative to each other. Units are ångströms of expected positional error.

Q: What if only a Cα trace is available?
A: P-SEA three-state annotation labels each residue as helix, strand, or coil based purely on the geometry of the Cα trace. It serves as a fallback when the full backbone (and thus DSSP) is unavailable.

Q: What is the amino-acid chain?
A: This is the polypeptide sequence — one letter per residue, N-terminus first. Length ranges from a few dozen residues for small domains to over a thousand for large multi-domain proteins.

Q: What do the rendered images show?
A: The six renders are orthographic views along the three Cartesian axes in both directions. Representation (cartoon, sticks, or surface) and color scheme (sequence-rainbow or by-chain) vary across proteins so the training set covers all the common visualization conventions.

Q: What do the diagnostic plots show?
A: Plot images: a contact map (which residues are close in 3D, as an N×N binary image), a Ramachandran scatter (backbone torsion angles, revealing secondary-structure composition at a glance), and — for AlphaFold structures — a PAE heatmap (pairwise prediction confidence).

Q: How mobile is each atom in the crystal?
A: B-factor (Debye–Waller factor) reflects atomic displacement in the crystal lattice. It is an experimental observable (units Å²), not a prediction; low values mean the atom is pinned down, high values mean it moves or is heterogeneous across the crystal.

Q: Where is each backbone atom in 3D?
A: The mmCIF table is the protein's shape written out atom by atom. For each backbone N, Cα, C, and carbonyl O, it records an (x, y, z) coordinate triple in Å plus the residue type, chain letter, and residue number.